Protein AF-T1CT64-F1 (afdb_monomer)

Solvent-accessible surface area (backbone atoms only — not comparable to full-atom values): 5433 Å² total; per-residue (Å²): 137,89,78,94,75,72,81,75,61,62,68,81,51,66,56,68,67,61,54,52,53,52,53,50,48,50,52,45,47,73,74,65,52,52,51,62,62,49,15,66,76,63,80,38,62,46,67,59,44,50,49,51,51,55,39,31,73,77,45,41,75,70,43,69,50,80,71,58,75,76,70,71,74,76,81,75,68,85,87,74,86,82,89,132

Nearest PDB structures (foldseek):
  4ld5-assembly1_B  TM=5.635E-01  e=5.811E-01  Staphylococcus aureus
  4yrv-assembly1_A  TM=6.925E-01  e=7.604E+00  Nostoc sp. PCC 7120 = FACHB-418
  3f2h-assembly1_A  TM=5.263E-01  e=6.019E+00  Escherichia coli
  8apo-assembly1_Yc  TM=5.246E-01  e=8.062E+00  Polytomella magna
  5nr6-assembly1_A  TM=3.662E-01  e=3.771E+00  Dictyostelium discoideum

Secondary structure (DSSP, 8-state):
---TTSTTSTTTS--HHHHHHHHHHHHHHHTT--HHHHHHHTT--HHHHHHHHHHHHHHGGGGTS-------------------

Organism: NCBI:txid410659

Foldseek 3Di:
DDDPDPPPCCLVCDDVLVLVLLVQLVVVVVVVDDLVVSCVVSVHDSVVSVVSNVQCVVQPPNSSPPPPPPPPPPPPPDDDDDDD

Sequence (84 aa):
RNEPRLEATGRKYTSPYRDVIRARIVLYAAEGLDNDAIAARLETPRQIVSKWRKRFFRERLRGLEERSPTGRPALLSPQRPRRH

InterPro domains:
  IPR009057 Homedomain-like superfamily [SSF46689] (13-79)

Structure (mmCIF, N/CA/C/O backbone):
data_AF-T1CT64-F1
#
_entry.id   AF-T1CT64-F1
#
loop_
_atom_site.group_PDB
_atom_site.id
_atom_site.type_symbol
_atom_site.label_atom_id
_atom_site.label_alt_id
_atom_site.label_comp_id
_atom_site.label_asym_id
_atom_site.label_entity_id
_atom_site.label_seq_id
_atom_site.pdbx_PDB_ins_code
_atom_site.Cartn_x
_atom_site.Cartn_y
_atom_site.Cartn_z
_atom_site.occupancy
_atom_site.B_iso_or_equiv
_atom_site.auth_seq_id
_atom_site.auth_comp_id
_atom_site.auth_asym_id
_atom_site.auth_atom_id
_atom_site.pdbx_PDB_model_num
ATOM 1 N N . ARG A 1 1 ? 19.356 11.685 35.661 1.00 41.66 1 ARG A N 1
ATOM 2 C CA . ARG A 1 1 ? 17.948 12.148 35.627 1.00 41.66 1 ARG A CA 1
ATOM 3 C C . ARG A 1 1 ? 17.430 11.805 34.229 1.00 41.66 1 ARG A C 1
ATOM 5 O O . ARG A 1 1 ? 17.789 12.498 33.297 1.00 41.66 1 ARG A O 1
ATOM 12 N N . ASN A 1 2 ? 16.765 10.656 34.066 1.00 44.44 2 ASN A N 1
ATOM 13 C CA . ASN A 1 2 ? 16.265 10.183 32.766 1.00 44.44 2 ASN A CA 1
ATOM 14 C C . ASN A 1 2 ? 14.977 10.945 32.417 1.00 44.44 2 ASN A C 1
ATOM 16 O O . ASN A 1 2 ? 14.056 10.951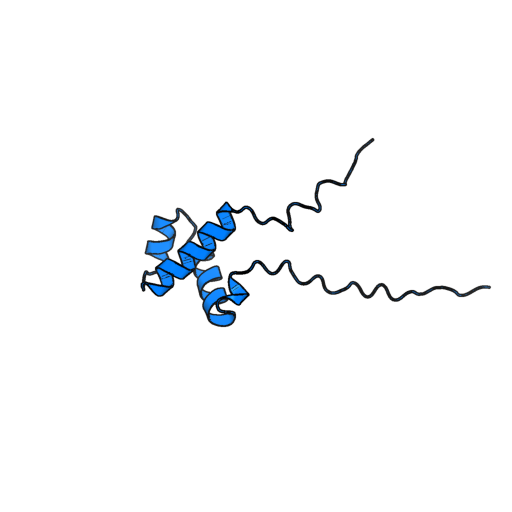 33.229 1.00 44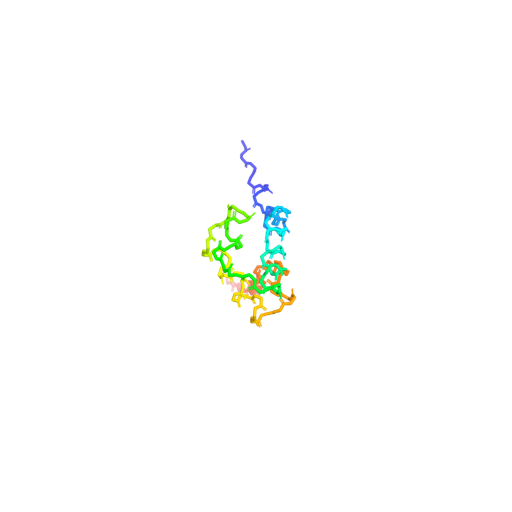.44 2 ASN A O 1
ATOM 20 N N . GLU A 1 3 ? 14.921 11.587 31.247 1.00 44.59 3 GLU A N 1
ATOM 21 C CA . GLU A 1 3 ? 13.754 12.326 30.741 1.00 44.59 3 GLU A CA 1
ATOM 22 C C . GLU A 1 3 ? 12.997 11.516 29.666 1.00 44.59 3 GLU A C 1
ATOM 24 O O . GLU A 1 3 ? 13.312 11.615 28.479 1.00 44.59 3 GLU A O 1
ATOM 29 N N . PRO A 1 4 ? 11.967 10.726 30.022 1.00 51.94 4 PRO A N 1
ATOM 30 C CA . PRO A 1 4 ? 11.184 9.946 29.060 1.00 51.94 4 PRO A CA 1
ATOM 31 C C . PRO A 1 4 ? 10.097 10.800 28.377 1.00 51.94 4 PRO A C 1
ATOM 33 O O . PRO A 1 4 ? 8.908 10.497 28.471 1.00 51.94 4 PRO A O 1
ATOM 36 N N . ARG A 1 5 ? 10.467 11.911 27.721 1.00 47.94 5 ARG A N 1
ATOM 37 C CA . ARG A 1 5 ? 9.491 12.823 27.076 1.00 47.94 5 ARG A CA 1
ATOM 38 C C . ARG A 1 5 ? 9.595 12.969 25.560 1.00 47.94 5 ARG A C 1
ATOM 40 O O . ARG A 1 5 ? 8.748 13.640 24.977 1.00 47.94 5 ARG A O 1
ATOM 47 N N . LEU A 1 6 ? 10.549 12.309 24.905 1.00 51.19 6 LEU A N 1
ATOM 48 C CA . LEU A 1 6 ? 10.740 12.436 23.451 1.00 51.19 6 LEU A CA 1
ATOM 49 C C . LEU A 1 6 ? 10.153 11.281 22.621 1.00 51.19 6 LEU A C 1
ATOM 51 O O . LEU A 1 6 ? 10.024 11.407 21.406 1.00 51.19 6 LEU A O 1
ATOM 55 N N . GLU A 1 7 ? 9.693 10.196 23.244 1.00 48.97 7 GLU A N 1
ATOM 56 C CA . GLU A 1 7 ? 9.212 9.013 22.507 1.00 48.97 7 GLU A CA 1
ATOM 57 C C . GLU A 1 7 ? 7.753 9.113 22.014 1.00 48.97 7 GLU A C 1
ATOM 59 O O . GLU A 1 7 ? 7.282 8.263 21.259 1.00 48.97 7 GLU A O 1
ATOM 64 N 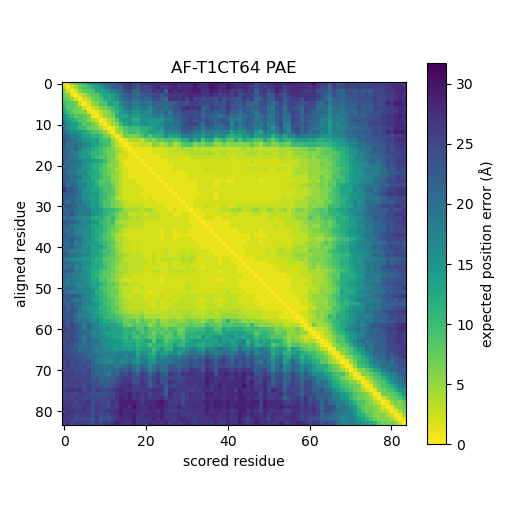N . ALA A 1 8 ? 7.017 10.169 22.380 1.00 48.78 8 ALA A N 1
ATOM 65 C CA . ALA A 1 8 ? 5.596 10.304 22.035 1.00 48.78 8 ALA A CA 1
ATOM 66 C C . ALA A 1 8 ? 5.324 11.010 20.689 1.00 48.78 8 ALA A C 1
ATOM 68 O O . ALA A 1 8 ? 4.206 10.937 20.172 1.00 48.78 8 ALA A O 1
ATOM 69 N N . THR A 1 9 ? 6.319 11.673 20.090 1.00 46.88 9 THR A N 1
ATOM 70 C CA . THR A 1 9 ? 6.105 12.538 18.910 1.00 46.88 9 THR A CA 1
ATOM 71 C C . THR A 1 9 ? 6.446 11.852 17.582 1.00 46.88 9 THR A C 1
ATOM 73 O O . THR A 1 9 ? 6.019 12.312 16.530 1.00 46.88 9 THR A O 1
ATOM 76 N N . GLY A 1 10 ? 7.113 10.692 17.593 1.00 47.22 10 GLY A N 1
ATOM 77 C CA . GLY A 1 10 ? 7.429 9.939 16.366 1.00 47.22 10 GLY A CA 1
ATOM 78 C C . GLY A 1 10 ? 6.219 9.273 15.695 1.00 47.22 10 GLY A C 1
ATOM 79 O O . GLY A 1 10 ? 6.295 8.854 14.545 1.00 47.22 10 GLY A O 1
ATOM 80 N N . ARG A 1 11 ? 5.082 9.178 16.398 1.00 48.50 11 ARG A N 1
ATOM 81 C CA . ARG A 1 11 ? 3.850 8.537 15.901 1.00 48.50 11 ARG A CA 1
ATOM 82 C C . ARG A 1 11 ? 2.883 9.503 15.216 1.00 48.50 11 ARG A C 1
ATOM 84 O O . ARG A 1 11 ? 2.005 9.050 14.494 1.00 48.50 11 ARG A O 1
ATOM 91 N N . LYS A 1 12 ? 3.045 10.813 15.443 1.00 48.41 12 LYS A N 1
ATOM 92 C CA . LYS A 1 12 ? 2.305 11.866 14.725 1.00 48.41 12 LYS A CA 1
ATOM 93 C C . LYS A 1 12 ? 2.920 12.176 13.360 1.00 48.41 12 LYS A C 1
ATOM 95 O O . LYS A 1 12 ? 2.206 12.606 12.465 1.00 48.41 12 LYS A O 1
ATOM 100 N N . TYR A 1 13 ? 4.216 11.914 13.204 1.00 49.41 13 TYR A N 1
ATOM 101 C CA . TYR A 1 13 ? 4.956 12.107 11.965 1.00 49.41 13 TYR A CA 1
ATOM 102 C C . TYR A 1 13 ? 5.450 10.749 11.485 1.00 49.41 13 TYR A C 1
ATOM 104 O O . TYR A 1 13 ? 6.620 10.405 11.659 1.00 49.41 13 TYR A O 1
ATOM 112 N N . THR A 1 14 ? 4.560 9.942 10.896 1.00 58.56 14 THR A N 1
ATOM 113 C CA . THR A 1 14 ? 5.056 8.849 10.053 1.00 58.56 14 THR A CA 1
ATOM 114 C C . THR A 1 14 ? 6.082 9.436 9.100 1.00 58.56 14 THR A C 1
ATOM 116 O O . THR A 1 14 ? 5.865 10.513 8.545 1.00 58.56 14 THR A O 1
ATOM 119 N N . SER A 1 15 ? 7.231 8.771 8.975 1.00 65.44 15 SER A N 1
ATOM 120 C CA . SER A 1 15 ? 8.319 9.270 8.140 1.00 65.44 15 SER A CA 1
ATOM 121 C C . SER A 1 15 ? 7.768 9.639 6.754 1.00 65.44 15 SER A C 1
ATOM 123 O O . SER A 1 15 ? 7.102 8.788 6.154 1.00 65.44 15 SER A O 1
ATOM 125 N N . PRO A 1 16 ? 8.035 10.851 6.230 1.00 75.44 16 PRO A N 1
ATOM 126 C CA . PRO A 1 16 ? 7.514 11.299 4.935 1.00 75.44 16 PRO A CA 1
ATOM 127 C C . PRO A 1 16 ? 7.838 10.304 3.814 1.00 75.44 16 PRO A C 1
ATOM 129 O O . PRO A 1 16 ? 7.040 10.100 2.905 1.00 75.44 16 PRO A O 1
ATOM 132 N N . TYR A 1 17 ? 8.954 9.582 3.940 1.00 80.06 17 TYR A N 1
ATOM 133 C CA . TYR A 1 17 ? 9.318 8.482 3.053 1.00 80.06 17 TYR A CA 1
ATOM 134 C C . TYR A 1 17 ? 8.249 7.378 2.985 1.00 80.06 17 TYR A C 1
ATOM 136 O O . TYR A 1 17 ? 7.879 6.929 1.903 1.00 80.06 17 TYR A O 1
ATOM 144 N N . ARG A 1 18 ? 7.700 6.950 4.129 1.00 80.06 18 ARG A N 1
ATOM 145 C CA . ARG A 1 18 ? 6.664 5.906 4.172 1.00 80.06 18 ARG A CA 1
ATOM 146 C C . ARG A 1 18 ? 5.364 6.375 3.534 1.00 80.06 18 ARG A C 1
ATOM 148 O O . ARG A 1 18 ? 4.682 5.553 2.929 1.00 80.06 18 ARG A O 1
ATOM 155 N N . ASP A 1 19 ? 5.029 7.652 3.671 1.00 81.06 19 ASP A N 1
ATOM 156 C CA . ASP A 1 19 ? 3.833 8.229 3.059 1.00 81.06 19 ASP A CA 1
ATOM 157 C C . ASP A 1 19 ? 3.960 8.265 1.529 1.00 81.06 19 ASP A C 1
ATOM 159 O O . ASP A 1 19 ? 3.110 7.731 0.812 1.00 81.06 19 ASP A O 1
ATOM 163 N N . VAL A 1 20 ? 5.116 8.725 1.035 1.00 85.44 20 VAL A N 1
ATOM 164 C CA . VAL A 1 20 ? 5.462 8.707 -0.394 1.00 85.44 20 VAL A CA 1
ATOM 165 C C . VAL A 1 20 ? 5.401 7.288 -0.965 1.00 85.44 20 VAL A C 1
ATOM 167 O O . VAL A 1 20 ? 4.812 7.079 -2.024 1.00 85.44 20 VAL A O 1
ATOM 170 N N . ILE A 1 21 ? 5.948 6.285 -0.270 1.00 89.50 21 ILE A N 1
ATOM 171 C CA . ILE A 1 21 ? 5.911 4.889 -0.739 1.00 89.50 21 ILE A CA 1
ATOM 172 C C . ILE A 1 21 ? 4.467 4.380 -0.861 1.00 89.50 21 ILE A C 1
ATOM 174 O O . ILE A 1 21 ? 4.128 3.737 -1.853 1.00 89.50 21 ILE A O 1
ATOM 178 N N . ARG A 1 22 ? 3.580 4.701 0.090 1.00 87.56 22 ARG A N 1
ATOM 179 C CA . ARG A 1 22 ? 2.160 4.298 0.032 1.00 87.56 22 ARG A CA 1
ATOM 180 C C . ARG A 1 22 ? 1.423 4.963 -1.120 1.00 87.56 22 ARG A C 1
ATOM 182 O O . ARG A 1 22 ? 0.685 4.283 -1.830 1.00 87.56 22 ARG A O 1
ATOM 189 N N . ALA A 1 23 ? 1.638 6.264 -1.314 1.00 87.06 23 ALA A N 1
ATOM 190 C CA . ALA A 1 23 ? 1.040 7.006 -2.416 1.00 87.06 23 ALA A CA 1
ATOM 191 C C . ALA A 1 23 ? 1.476 6.417 -3.766 1.00 87.06 23 ALA A C 1
ATOM 193 O O . ALA A 1 23 ? 0.637 6.154 -4.627 1.00 87.06 23 ALA A O 1
ATOM 194 N N . ARG A 1 24 ? 2.769 6.097 -3.914 1.00 90.62 24 ARG A N 1
ATOM 195 C CA . ARG A 1 24 ? 3.309 5.455 -5.123 1.00 90.62 24 ARG A CA 1
ATOM 196 C C . ARG A 1 24 ? 2.755 4.048 -5.347 1.00 90.62 24 ARG A C 1
ATOM 198 O O . ARG A 1 24 ? 2.459 3.706 -6.486 1.00 90.62 24 ARG A O 1
ATOM 205 N N . ILE A 1 25 ? 2.558 3.251 -4.290 1.00 92.12 25 ILE A N 1
ATOM 206 C CA . ILE A 1 25 ? 1.899 1.934 -4.391 1.00 92.12 25 ILE A CA 1
ATOM 207 C C . ILE A 1 25 ? 0.500 2.075 -5.001 1.00 92.12 25 ILE A C 1
ATOM 209 O O . ILE A 1 25 ? 0.152 1.327 -5.912 1.00 92.12 25 ILE A O 1
ATOM 213 N N . VAL A 1 26 ? -0.304 3.014 -4.495 1.00 87.44 26 VAL A N 1
ATOM 214 C CA . VAL A 1 26 ? -1.675 3.230 -4.978 1.00 87.44 26 VAL A CA 1
ATOM 215 C C . VAL A 1 26 ? -1.684 3.746 -6.413 1.00 87.44 26 VAL A C 1
ATOM 217 O O . VAL A 1 26 ? -2.477 3.253 -7.211 1.00 87.44 26 VAL A O 1
ATOM 220 N N . LEU A 1 27 ? -0.788 4.679 -6.748 1.00 90.38 27 LEU A N 1
ATOM 221 C CA . LEU A 1 27 ? -0.646 5.211 -8.102 1.00 90.38 27 LEU A CA 1
ATOM 222 C C . LEU A 1 27 ? -0.346 4.092 -9.108 1.00 90.38 27 LEU A C 1
ATOM 224 O O . LEU A 1 27 ? -1.119 3.888 -10.036 1.00 90.38 27 LEU A O 1
ATOM 228 N N . TYR A 1 28 ? 0.699 3.295 -8.870 1.00 91.94 28 TYR A N 1
ATOM 229 C CA . TYR A 1 28 ? 1.052 2.201 -9.778 1.00 91.94 28 TYR A CA 1
ATOM 230 C C . TYR A 1 28 ? -0.021 1.106 -9.837 1.00 91.94 28 TYR A C 1
ATOM 232 O O . TYR A 1 28 ? -0.255 0.516 -10.889 1.00 91.94 28 TYR A O 1
ATOM 240 N N . ALA A 1 29 ? -0.713 0.837 -8.727 1.00 88.88 29 ALA A N 1
ATOM 241 C CA . ALA A 1 29 ? -1.835 -0.097 -8.735 1.00 88.88 29 ALA A CA 1
ATOM 242 C C . ALA A 1 29 ? -3.023 0.424 -9.566 1.00 88.88 29 ALA A C 1
ATOM 244 O O . ALA A 1 29 ? -3.731 -0.385 -10.165 1.00 88.88 29 ALA A O 1
ATOM 245 N N . ALA A 1 30 ? -3.246 1.743 -9.606 1.00 86.38 30 ALA A N 1
ATOM 246 C CA . ALA A 1 30 ? -4.261 2.375 -10.450 1.00 86.38 30 ALA A CA 1
ATOM 247 C C . ALA A 1 30 ? -3.874 2.358 -11.938 1.00 86.38 30 ALA A C 1
ATOM 249 O O . ALA A 1 30 ? -4.751 2.231 -12.785 1.00 86.38 30 ALA A O 1
ATOM 250 N N . GLU A 1 31 ? -2.575 2.389 -12.245 1.00 90.31 31 GLU A N 1
ATOM 251 C CA . GLU A 1 31 ? -2.035 2.162 -13.595 1.00 90.31 31 GLU A CA 1
ATOM 252 C C . GLU A 1 31 ? -2.090 0.685 -14.036 1.00 90.31 31 GLU A C 1
ATOM 254 O O . GLU A 1 31 ? -1.717 0.354 -15.158 1.00 90.31 31 GLU A O 1
ATOM 259 N N . GLY A 1 32 ? -2.568 -0.220 -13.175 1.00 91.44 32 GLY A N 1
ATOM 260 C CA . GLY A 1 32 ? -2.755 -1.634 -13.504 1.00 91.44 32 GLY A CA 1
ATOM 261 C C . GLY A 1 32 ? -1.531 -2.519 -13.265 1.00 91.44 32 GLY A C 1
ATOM 262 O O . GLY A 1 32 ? -1.554 -3.687 -13.649 1.00 91.44 32 GLY A O 1
ATOM 263 N N . LEU A 1 33 ? -0.481 -2.019 -12.603 1.00 93.62 33 LEU A N 1
ATOM 264 C CA . LEU A 1 33 ? 0.697 -2.832 -12.297 1.00 93.62 33 LEU A CA 1
ATOM 265 C C . LEU A 1 33 ? 0.377 -3.937 -11.267 1.00 93.62 33 LEU A C 1
ATOM 267 O O . LEU A 1 33 ? -0.413 -3.762 -10.326 1.00 93.62 33 LEU A O 1
ATOM 271 N N . ASP A 1 34 ? 1.037 -5.090 -11.424 1.00 93.31 34 ASP A N 1
ATOM 272 C CA . ASP A 1 34 ? 0.991 -6.162 -10.427 1.00 93.31 34 ASP A CA 1
ATOM 273 C C . ASP A 1 34 ? 1.792 -5.791 -9.171 1.00 93.31 34 ASP A C 1
ATOM 275 O O . ASP A 1 34 ? 2.748 -5.013 -9.210 1.00 93.31 34 ASP A O 1
ATOM 279 N N . ASN A 1 35 ? 1.420 -6.388 -8.039 1.00 92.31 35 ASN A N 1
ATOM 280 C CA . ASN A 1 35 ? 2.096 -6.160 -6.766 1.00 92.31 35 ASN A CA 1
ATOM 281 C C . ASN A 1 35 ? 3.595 -6.492 -6.821 1.00 92.31 35 ASN A C 1
ATOM 283 O O . ASN A 1 35 ? 4.357 -5.872 -6.084 1.00 92.31 35 ASN A O 1
ATOM 287 N N . ASP A 1 36 ? 4.006 -7.446 -7.660 1.00 94.38 36 ASP A N 1
ATOM 288 C CA . ASP A 1 36 ? 5.413 -7.811 -7.842 1.00 94.38 36 ASP A CA 1
ATOM 289 C C . ASP A 1 36 ? 6.219 -6.707 -8.538 1.00 94.38 36 ASP A C 1
ATOM 291 O O . ASP A 1 36 ? 7.246 -6.257 -8.032 1.00 94.38 36 ASP A O 1
ATOM 295 N N . ALA A 1 37 ? 5.681 -6.177 -9.639 1.00 95.00 37 ALA A N 1
ATOM 296 C CA . ALA A 1 37 ? 6.294 -5.081 -10.384 1.00 95.00 37 ALA A CA 1
ATOM 297 C C . ALA A 1 37 ? 6.410 -3.811 -9.526 1.00 95.00 37 ALA A C 1
ATOM 299 O O . ALA A 1 37 ? 7.426 -3.116 -9.548 1.00 95.00 37 ALA A O 1
ATOM 300 N N . ILE A 1 38 ? 5.384 -3.529 -8.719 1.00 94.44 38 ILE A N 1
ATOM 301 C CA . ILE A 1 38 ? 5.388 -2.406 -7.775 1.00 94.44 38 ILE A CA 1
ATOM 302 C C . ILE A 1 38 ? 6.436 -2.621 -6.675 1.00 94.44 38 ILE A C 1
ATOM 304 O O . ILE A 1 38 ? 7.157 -1.685 -6.329 1.00 94.44 38 ILE A O 1
ATOM 308 N N . ALA A 1 39 ? 6.527 -3.837 -6.129 1.00 94.75 39 ALA A N 1
ATOM 309 C CA . ALA A 1 39 ? 7.491 -4.196 -5.092 1.00 94.75 39 ALA A CA 1
ATOM 310 C C . ALA A 1 39 ? 8.935 -4.021 -5.576 1.00 94.75 39 ALA A C 1
ATOM 312 O O . ALA A 1 39 ? 9.730 -3.380 -4.890 1.00 94.75 39 ALA A O 1
ATOM 313 N N . ALA A 1 40 ? 9.237 -4.513 -6.779 1.00 94.81 40 ALA A N 1
ATOM 314 C CA . ALA A 1 40 ? 10.542 -4.355 -7.409 1.00 94.81 40 ALA A CA 1
ATOM 315 C C . ALA A 1 40 ? 10.888 -2.877 -7.652 1.00 94.81 40 ALA A C 1
ATOM 317 O O . ALA A 1 40 ? 11.999 -2.443 -7.365 1.00 94.81 40 ALA A O 1
ATOM 318 N N . ARG A 1 41 ? 9.925 -2.071 -8.119 1.00 93.69 41 ARG A N 1
ATOM 319 C CA . ARG A 1 41 ? 10.143 -0.651 -8.448 1.00 93.69 41 ARG A CA 1
ATOM 320 C C . ARG A 1 41 ? 10.320 0.255 -7.227 1.00 93.69 41 ARG A C 1
ATOM 322 O O . ARG A 1 41 ? 10.932 1.313 -7.339 1.00 93.69 41 ARG A O 1
ATOM 329 N N . LEU A 1 42 ? 9.725 -0.114 -6.095 1.00 91.56 42 LEU A N 1
ATOM 330 C CA . LEU A 1 42 ? 9.780 0.649 -4.843 1.00 91.56 42 LEU A CA 1
ATOM 331 C C . LEU A 1 42 ? 10.724 0.031 -3.808 1.00 91.56 42 LEU A C 1
ATOM 333 O O . LEU A 1 42 ? 10.703 0.468 -2.657 1.00 91.56 42 LEU A O 1
ATOM 337 N N . GLU A 1 43 ? 11.475 -1.007 -4.188 1.00 92.50 43 GLU A N 1
ATOM 338 C CA . GLU A 1 43 ? 12.388 -1.751 -3.308 1.00 92.50 43 GLU A CA 1
ATOM 339 C C . GLU A 1 43 ? 11.715 -2.131 -1.978 1.00 92.50 43 GLU A C 1
ATOM 341 O O . GLU A 1 43 ? 12.274 -2.045 -0.887 1.00 92.50 43 GLU A O 1
ATOM 346 N N . THR A 1 44 ? 10.437 -2.496 -2.070 1.00 89.50 44 THR A N 1
ATOM 347 C CA . THR A 1 44 ? 9.550 -2.684 -0.925 1.00 89.50 44 THR A CA 1
ATOM 348 C C . THR A 1 44 ? 8.981 -4.097 -0.965 1.00 89.50 44 THR A C 1
ATOM 350 O O . THR A 1 44 ? 8.558 -4.549 -2.027 1.00 89.50 44 THR A O 1
ATOM 353 N N . PRO A 1 45 ? 8.867 -4.807 0.172 1.00 93.81 45 PRO A N 1
ATOM 354 C CA . PRO A 1 45 ? 8.317 -6.157 0.174 1.00 93.81 45 PRO A CA 1
ATOM 355 C C . PRO A 1 45 ? 6.894 -6.217 -0.405 1.00 93.81 45 PRO A C 1
ATOM 357 O O . PRO A 1 45 ? 6.016 -5.445 -0.005 1.00 93.81 45 PRO A O 1
ATOM 360 N N . ARG A 1 46 ? 6.618 -7.215 -1.257 1.00 92.94 46 ARG A N 1
ATOM 361 C CA . ARG A 1 46 ? 5.290 -7.489 -1.853 1.00 92.94 46 ARG A CA 1
ATOM 362 C C . ARG A 1 46 ? 4.149 -7.509 -0.828 1.00 92.94 46 ARG A C 1
ATOM 364 O O . ARG A 1 46 ? 3.024 -7.103 -1.127 1.00 92.94 46 ARG A O 1
ATOM 371 N N . GLN A 1 47 ? 4.425 -7.959 0.396 1.00 93.06 47 GLN A N 1
ATOM 372 C CA . GLN A 1 47 ? 3.453 -7.980 1.495 1.00 93.06 47 GLN A CA 1
ATOM 373 C C . GLN A 1 47 ? 2.991 -6.569 1.899 1.00 93.06 47 GLN A C 1
ATOM 375 O O . GLN A 1 47 ? 1.807 -6.361 2.171 1.00 93.06 47 GLN A O 1
ATOM 380 N N . ILE A 1 48 ? 3.895 -5.584 1.885 1.00 90.06 48 ILE A N 1
ATOM 381 C CA . ILE A 1 48 ? 3.580 -4.179 2.171 1.00 90.06 48 ILE A CA 1
ATOM 382 C C . ILE A 1 48 ? 2.703 -3.606 1.058 1.00 90.06 48 ILE A C 1
ATOM 384 O O . ILE A 1 48 ? 1.655 -3.030 1.351 1.00 90.06 48 ILE A O 1
ATOM 388 N N . VAL A 1 49 ? 3.069 -3.847 -0.204 1.00 92.69 49 VAL A N 1
ATOM 389 C CA . VAL A 1 49 ? 2.272 -3.454 -1.379 1.00 92.69 49 VAL A CA 1
ATOM 390 C C . VAL A 1 49 ? 0.856 -4.030 -1.290 1.00 92.69 49 VAL A C 1
ATOM 392 O O . VAL A 1 49 ? -0.131 -3.296 -1.345 1.00 92.69 49 VAL A O 1
ATOM 395 N N . SER A 1 50 ? 0.748 -5.337 -1.040 1.00 91.94 50 SER 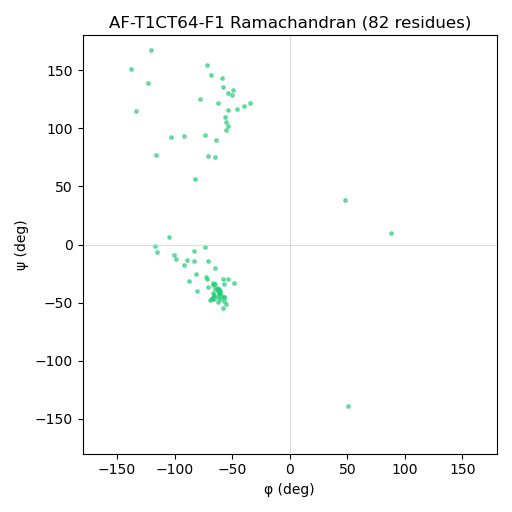A N 1
ATOM 396 C CA . SER A 1 50 ? -0.533 -6.042 -0.918 1.00 91.94 50 SER A CA 1
ATOM 397 C C . SER A 1 50 ? -1.396 -5.498 0.225 1.00 91.94 50 SER A C 1
ATOM 399 O O . SER A 1 50 ? -2.611 -5.357 0.073 1.00 91.94 50 SER A O 1
ATOM 401 N N . LYS A 1 51 ? -0.786 -5.169 1.371 1.00 89.38 51 LYS A N 1
ATOM 402 C CA . LYS A 1 51 ? -1.479 -4.574 2.521 1.00 89.38 51 LYS A CA 1
ATOM 403 C C . LYS A 1 51 ? -2.081 -3.216 2.163 1.00 89.38 51 LYS A C 1
ATOM 405 O O . LYS A 1 51 ? -3.262 -2.993 2.427 1.00 89.38 51 LYS A O 1
ATOM 410 N N . TRP A 1 52 ? -1.296 -2.330 1.556 1.00 89.62 52 TRP A N 1
ATOM 411 C CA . TRP A 1 52 ? -1.752 -0.983 1.207 1.00 89.62 52 TRP A CA 1
ATOM 412 C C . TRP A 1 52 ? -2.763 -0.980 0.068 1.00 89.62 52 TRP A C 1
ATOM 414 O O . TRP A 1 52 ? -3.750 -0.257 0.154 1.00 89.62 52 TRP A O 1
ATOM 424 N N . ARG A 1 53 ? -2.614 -1.863 -0.923 1.00 87.69 53 ARG A N 1
ATOM 425 C CA . ARG A 1 53 ? -3.611 -2.040 -1.988 1.00 87.69 53 ARG A CA 1
ATOM 426 C C . ARG A 1 53 ? -4.959 -2.513 -1.436 1.00 87.69 53 ARG A C 1
ATOM 428 O O . ARG A 1 53 ? -5.992 -1.937 -1.765 1.00 87.69 53 ARG A O 1
ATOM 435 N N . LYS A 1 54 ? -4.962 -3.505 -0.532 1.00 87.31 54 LYS A N 1
ATOM 436 C CA . LYS A 1 54 ? -6.182 -3.958 0.170 1.00 87.31 54 LYS A CA 1
ATOM 437 C C . LYS A 1 54 ? -6.810 -2.838 0.998 1.00 87.31 54 LYS A C 1
ATOM 439 O O . LYS A 1 54 ? -8.030 -2.699 1.010 1.00 87.31 54 LYS A O 1
ATOM 444 N N . ARG A 1 55 ? -5.987 -2.047 1.687 1.00 84.06 55 ARG A N 1
ATOM 445 C CA . ARG A 1 55 ? -6.448 -0.921 2.502 1.00 84.06 55 ARG A CA 1
ATOM 446 C C . ARG A 1 55 ? -7.079 0.177 1.646 1.00 84.06 55 ARG A C 1
ATOM 448 O O . ARG A 1 55 ? -8.194 0.594 1.931 1.00 84.06 55 ARG A O 1
ATOM 455 N N . PHE A 1 56 ? -6.423 0.564 0.554 1.00 82.62 56 PHE A N 1
ATOM 456 C CA . PHE A 1 56 ? -6.951 1.532 -0.406 1.00 82.62 56 PHE A CA 1
ATOM 457 C C . PHE A 1 56 ? -8.251 1.051 -1.057 1.00 82.62 56 PHE A C 1
ATOM 459 O O . PHE A 1 56 ? -9.176 1.833 -1.229 1.00 82.62 56 PHE A O 1
ATOM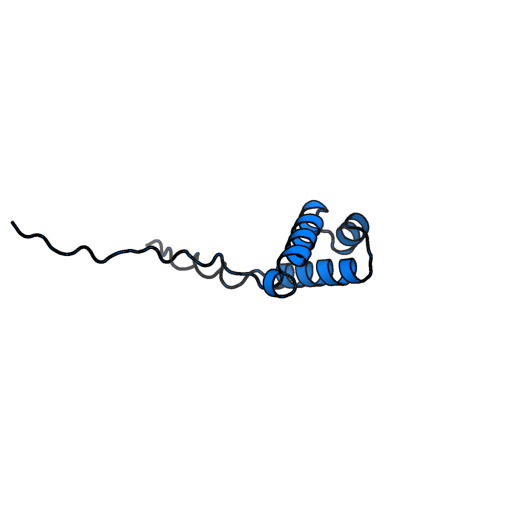 466 N N . PHE A 1 57 ? -8.379 -0.239 -1.368 1.00 81.44 57 PHE A N 1
ATOM 467 C CA . PHE A 1 57 ? -9.633 -0.764 -1.907 1.00 81.44 57 PHE A CA 1
ATOM 468 C C . PHE A 1 57 ? -10.807 -0.613 -0.921 1.00 81.44 57 PHE A C 1
ATOM 470 O O . PHE A 1 57 ? -11.917 -0.291 -1.334 1.00 81.44 57 PHE A O 1
ATOM 477 N N . ARG A 1 58 ? -10.557 -0.804 0.383 1.00 81.06 58 ARG A N 1
ATOM 478 C CA . ARG A 1 58 ? -11.578 -0.714 1.444 1.00 81.06 58 ARG A CA 1
ATOM 479 C C . ARG A 1 58 ? -11.893 0.720 1.871 1.00 81.06 58 ARG A C 1
ATOM 481 O O . ARG A 1 58 ? -13.045 1.032 2.140 1.00 81.06 58 ARG A O 1
ATOM 488 N N . GLU A 1 59 ? -10.875 1.569 1.975 1.00 76.62 59 GLU A N 1
ATOM 489 C CA . GLU A 1 59 ? -10.969 2.893 2.608 1.00 76.62 59 GLU A CA 1
ATOM 490 C C . GLU A 1 59 ? -10.741 4.057 1.615 1.00 76.62 59 GLU A C 1
ATOM 492 O O . GLU A 1 59 ? -10.932 5.219 1.972 1.00 76.62 59 GLU A O 1
ATOM 497 N N . ARG A 1 60 ? -10.359 3.772 0.359 1.00 76.00 60 ARG A N 1
ATOM 498 C CA . ARG A 1 60 ? -10.041 4.751 -0.704 1.00 76.00 60 ARG A CA 1
ATOM 499 C C . ARG A 1 60 ? -9.035 5.806 -0.220 1.00 76.00 60 ARG A C 1
ATOM 501 O O . ARG A 1 60 ? -8.079 5.449 0.467 1.00 76.00 60 ARG A O 1
ATOM 508 N N . LEU A 1 61 ? -9.209 7.086 -0.572 1.00 65.31 61 LEU A N 1
ATOM 509 C CA . LEU A 1 61 ? -8.305 8.170 -0.154 1.00 65.31 61 LEU A CA 1
ATOM 510 C C . LEU A 1 61 ? -8.163 8.274 1.376 1.00 65.31 61 LEU A C 1
ATOM 512 O O . LEU A 1 61 ? -7.064 8.519 1.863 1.00 65.31 61 LEU A O 1
ATOM 516 N N . ARG A 1 62 ? -9.225 7.978 2.142 1.00 62.12 62 ARG A N 1
ATOM 517 C CA . ARG A 1 62 ? -9.176 7.956 3.618 1.00 62.12 62 ARG A CA 1
ATOM 518 C C . ARG A 1 62 ? -8.263 6.863 4.181 1.00 62.12 62 ARG A C 1
ATOM 520 O O . ARG A 1 62 ? -7.865 6.945 5.338 1.00 62.12 62 ARG A O 1
ATOM 527 N N . GLY A 1 63 ? -7.957 5.834 3.390 1.00 62.72 63 GLY A N 1
ATOM 528 C CA . GLY A 1 63 ? -7.020 4.768 3.746 1.00 62.72 63 GLY A CA 1
ATOM 529 C C . GLY A 1 63 ? -5.556 5.113 3.490 1.00 62.72 63 GLY A C 1
ATOM 530 O O . GLY A 1 63 ? -4.689 4.375 3.960 1.00 62.72 63 GLY A O 1
ATOM 531 N N . LEU A 1 64 ? -5.291 6.183 2.731 1.00 60.75 64 LEU A N 1
ATOM 532 C CA . LEU A 1 64 ? -3.946 6.684 2.450 1.00 60.75 64 LEU A CA 1
ATOM 533 C C . LEU A 1 64 ? -3.479 7.672 3.521 1.00 60.75 64 LEU A C 1
ATOM 535 O O . LEU A 1 64 ? -2.300 7.684 3.857 1.00 60.75 64 LEU A O 1
ATOM 539 N N . GLU A 1 65 ? -4.412 8.412 4.118 1.00 58.53 65 GLU A N 1
ATOM 540 C CA . GLU A 1 65 ? -4.149 9.162 5.337 1.00 58.53 65 GLU A CA 1
ATOM 541 C C . GLU A 1 65 ? -3.780 8.174 6.445 1.00 58.53 65 GLU A C 1
ATOM 543 O O . GLU A 1 65 ? -4.538 7.252 6.777 1.00 58.53 65 GLU A O 1
ATOM 548 N N . GLU A 1 66 ? -2.593 8.338 7.032 1.00 55.59 66 GLU A N 1
ATOM 549 C CA . GLU A 1 66 ? -2.276 7.644 8.265 1.00 55.59 66 GLU A CA 1
ATOM 550 C C . GLU A 1 66 ? -3.233 8.153 9.341 1.00 55.59 66 GLU A C 1
ATOM 552 O O . GLU A 1 66 ? -2.940 9.094 10.076 1.00 55.59 66 GLU A O 1
ATOM 557 N N . ARG A 1 67 ? -4.392 7.496 9.473 1.00 53.53 67 ARG A N 1
ATOM 558 C CA . ARG A 1 67 ? -5.083 7.468 10.750 1.00 53.53 67 ARG A CA 1
ATOM 559 C C . ARG A 1 67 ? -4.059 6.925 11.730 1.00 53.53 67 ARG A C 1
ATOM 561 O O . ARG A 1 67 ? -3.877 5.710 11.844 1.00 53.53 67 ARG A O 1
ATOM 568 N N . SER A 1 68 ? -3.420 7.848 12.454 1.00 46.41 68 SER A N 1
ATOM 569 C CA . SER A 1 68 ? -3.075 7.631 13.851 1.00 46.41 68 SER A CA 1
ATOM 570 C C . SER A 1 68 ? -4.219 6.790 14.397 1.00 46.41 68 SER A C 1
ATOM 572 O O . SER A 1 68 ? -5.364 7.217 14.191 1.00 46.41 68 SER A O 1
ATOM 574 N N . PRO A 1 69 ? -3.974 5.577 14.942 1.00 45.84 69 PRO A N 1
ATOM 575 C CA . PRO A 1 69 ? -5.056 4.786 15.506 1.00 45.84 69 PRO A CA 1
ATOM 576 C C . PRO A 1 69 ? -5.838 5.771 16.345 1.00 45.84 69 PRO A C 1
ATOM 578 O O . PRO A 1 69 ? -5.225 6.422 17.192 1.00 45.84 69 PRO A O 1
ATOM 581 N N . THR A 1 70 ? -7.104 6.013 15.981 1.00 42.22 70 THR A N 1
ATOM 582 C CA . THR A 1 70 ? -7.977 6.877 16.757 1.00 42.22 70 THR A CA 1
ATOM 583 C C . THR A 1 70 ? -7.872 6.272 18.130 1.00 42.22 70 THR A C 1
ATOM 585 O O . THR A 1 70 ? -8.349 5.156 18.345 1.00 42.22 70 THR A O 1
ATOM 588 N N . GLY A 1 71 ? -7.075 6.922 18.981 1.00 41.69 71 GLY A N 1
ATOM 589 C CA . GLY A 1 71 ? -6.871 6.499 20.336 1.00 41.69 71 GLY A CA 1
ATOM 590 C C . GLY A 1 71 ? -8.282 6.475 20.841 1.00 41.69 71 GLY A C 1
ATOM 591 O O . GLY A 1 71 ? -8.937 7.516 20.880 1.00 41.69 71 GLY A O 1
ATOM 592 N N . ARG A 1 72 ? -8.794 5.269 21.082 1.00 41.38 72 ARG A N 1
ATOM 593 C CA . ARG A 1 72 ? -9.975 5.077 21.900 1.00 41.38 72 ARG A CA 1
ATOM 594 C C . ARG A 1 72 ? -9.787 6.084 23.032 1.00 41.38 72 ARG A C 1
ATOM 596 O O . ARG A 1 72 ? -8.719 6.007 23.652 1.00 41.38 72 ARG A O 1
ATOM 603 N N . PRO A 1 73 ? -10.674 7.075 23.242 1.00 47.72 73 PRO A N 1
ATOM 604 C CA . PRO A 1 73 ? -10.536 7.883 24.433 1.00 47.72 73 PRO A CA 1
ATOM 605 C C . PRO A 1 73 ? -10.505 6.852 25.551 1.00 47.72 73 PRO A C 1
ATOM 607 O O . PRO A 1 73 ? -11.425 6.038 25.675 1.00 47.72 73 PRO A O 1
ATOM 610 N N . ALA A 1 74 ? -9.379 6.769 26.259 1.00 48.09 74 ALA A N 1
ATOM 611 C CA . ALA A 1 74 ? -9.392 6.118 27.542 1.00 48.09 74 ALA A CA 1
ATOM 612 C C . ALA A 1 74 ? -10.479 6.889 28.278 1.00 48.09 74 ALA A C 1
ATOM 614 O O . ALA A 1 74 ? -10.309 8.071 28.573 1.00 48.09 74 ALA A O 1
ATOM 615 N N . LEU A 1 75 ? -11.642 6.260 28.438 1.00 50.53 75 LEU A N 1
ATOM 616 C CA . LEU A 1 75 ? -12.662 6.699 29.364 1.00 50.53 75 LEU A CA 1
ATOM 617 C C . LEU A 1 75 ? -12.021 6.541 30.742 1.00 50.53 75 LEU A C 1
ATOM 619 O O . LEU A 1 75 ? -12.287 5.595 31.472 1.00 50.53 75 LEU A O 1
ATOM 623 N N . LEU A 1 76 ? -11.110 7.452 31.076 1.00 54.41 76 LEU A N 1
ATOM 624 C CA . LEU A 1 76 ? -1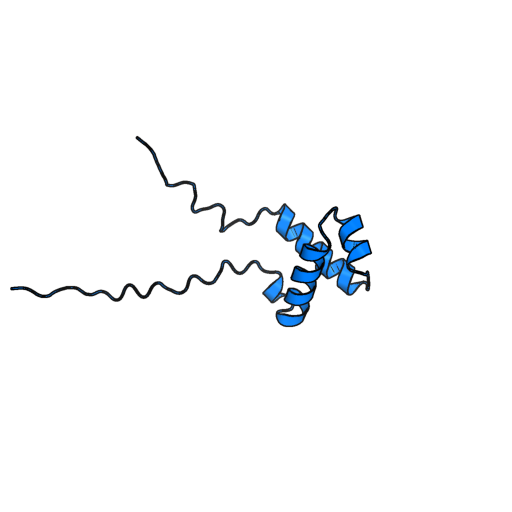0.819 7.815 32.443 1.00 54.41 76 LEU A CA 1
ATOM 625 C C . LEU A 1 76 ? -12.052 8.593 32.889 1.00 54.41 76 LEU A C 1
ATOM 627 O O . LEU A 1 76 ? -12.083 9.820 32.897 1.00 54.41 76 LEU A O 1
ATOM 631 N N . SER A 1 77 ? -13.120 7.846 33.166 1.00 48.38 77 SER A N 1
ATOM 632 C CA . SER A 1 77 ? -14.244 8.341 33.937 1.00 48.38 77 SER A CA 1
ATOM 633 C C . SER A 1 77 ? -13.682 8.900 35.249 1.00 48.38 77 SER A C 1
ATOM 635 O O . SER A 1 77 ? -12.886 8.218 35.904 1.00 48.38 77 SER A O 1
ATOM 637 N N . PRO A 1 78 ? -14.052 10.125 35.651 1.00 57.84 78 PRO A N 1
ATOM 638 C CA . PRO A 1 78 ? -13.571 10.714 36.886 1.00 57.84 78 PRO A CA 1
ATOM 639 C C . PRO A 1 78 ? -14.270 10.013 38.050 1.00 57.84 78 PRO A C 1
ATOM 641 O O . PRO A 1 78 ? -15.378 10.377 38.428 1.00 57.84 78 PRO A O 1
ATOM 644 N N . GLN A 1 79 ? -13.648 8.987 38.627 1.00 52.94 79 GLN A N 1
ATOM 645 C CA . GLN A 1 79 ? -14.078 8.488 39.929 1.00 52.94 79 GLN A CA 1
ATOM 646 C C . GLN A 1 79 ? -13.284 9.190 41.023 1.00 52.94 79 GLN A C 1
ATOM 648 O O . GLN A 1 79 ? -12.197 8.784 41.424 1.00 52.94 79 GLN A O 1
ATOM 653 N N . ARG A 1 80 ? -13.880 10.268 41.520 1.00 57.16 80 ARG A N 1
ATOM 654 C CA . ARG A 1 80 ? -13.656 10.794 42.865 1.00 57.16 80 ARG A CA 1
ATOM 655 C C . ARG A 1 80 ? -15.031 11.200 43.410 1.00 57.16 80 ARG A C 1
ATOM 657 O O . ARG A 1 80 ? -15.846 11.639 42.601 1.00 57.16 80 ARG A O 1
ATOM 664 N N . PRO A 1 81 ? -15.305 11.178 44.725 1.00 56.59 81 PRO A N 1
ATOM 665 C CA . PRO A 1 81 ? -14.612 10.556 45.860 1.00 56.59 81 PRO A CA 1
ATOM 666 C C . PRO A 1 81 ? -15.527 9.553 46.600 1.00 56.59 81 PRO A C 1
ATOM 668 O O . PRO A 1 81 ? -16.746 9.611 46.468 1.00 56.59 81 PRO A O 1
ATOM 671 N N . ARG A 1 82 ? -14.983 8.719 47.495 1.00 52.75 82 ARG A N 1
ATOM 672 C CA . ARG A 1 82 ? -15.739 8.316 48.693 1.00 52.75 82 ARG A CA 1
ATOM 673 C C . ARG A 1 82 ? -14.857 8.421 49.931 1.00 52.75 82 ARG A C 1
ATOM 675 O O . ARG A 1 82 ? -13.835 7.757 50.038 1.00 52.75 82 ARG A O 1
ATOM 682 N N . ARG A 1 83 ? -15.272 9.346 50.799 1.00 51.62 83 ARG A N 1
ATOM 683 C CA . ARG A 1 83 ? -14.911 9.447 52.212 1.00 51.62 83 ARG A CA 1
ATOM 684 C C . ARG A 1 83 ? -15.313 8.159 52.932 1.00 51.62 83 ARG A C 1
ATOM 686 O O . ARG A 1 83 ? -16.408 7.664 52.668 1.00 51.62 83 ARG A O 1
ATOM 693 N N . HIS A 1 84 ? -14.490 7.731 53.879 1.00 55.00 84 HIS A N 1
ATOM 694 C CA . HIS A 1 84 ? -14.916 7.391 55.233 1.00 55.00 84 HIS A CA 1
ATOM 695 C C . HIS A 1 84 ? -13.771 7.708 56.190 1.00 55.00 84 HIS A C 1
ATOM 697 O O . HIS A 1 84 ? -12.610 7.493 55.775 1.00 55.00 84 HIS A O 1
#

Mean predicted aligned error: 13.36 Å

pLDDT: mean 71.42, std 19.35, range [41.38, 95.0]

Radius of gyration: 19.71 Å; Cα contacts (8 Å, |Δi|>4): 44; chains: 1; bounding box: 34×21×69 Å

=== Feature glossary ===
Feature key, reading from the visual/contextual features back to the raw sequence:

Rendered structure images. Six rendered views show the 3D structure from the faces of a cube — i.e. along ±x, ±y, ±z. Rendering representation is drawn randomly per protein from cartoon (secondary-structure ribbons), sticks (backbone bonds), or molecular surface; coloring is either N→C rainbow (blue at the N-terminus through red at the C-terminus) or one color per chain.

Contact-map, Ramachandran, and PAE plots. The contact map is a binary N×N matrix image: pixel (i, j) is dark where Cα_i and Cα_j are within 8 Å and |i−j|>4. Because the |i−j|>4 filter removes local helical contacts, off-diagonal stripes parallel to the main diagonal indicate parallel β-sheets; stripes perpendicular to it indicate antiparallel β-sheets. The Ramachandran plot scatters every residue's (φ, ψ) pair against the sterically allowed regions. The 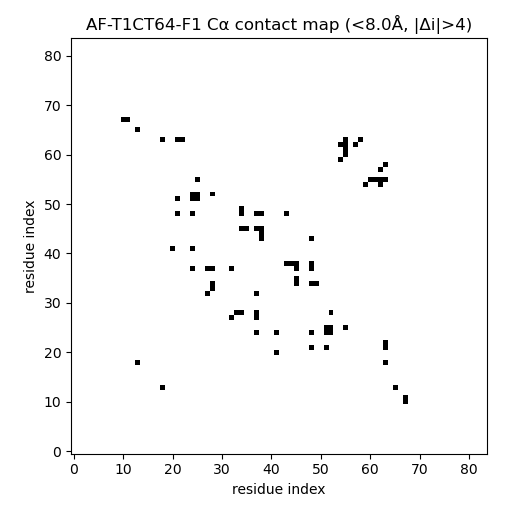PAE heatmap renders the predicted-aligned-error matrix.

InterPro / GO / CATH / organism. Database cross-references. InterPro integrates a dozen domain/family signature databases into unified entries with residue-range hits. GO terms attach function/process/location labels with evidence codes. CATH codes position the fold in a four-level structural taxonomy. Organism is the NCBI-taxonomy species name.

Nearest PDB structures. The Foldseek neighbor list gives the closest experimentally determined structures in the PDB, ranked by structural alignment. TM-score near 1 means near-identical fold; near 0.3 means only rough topology match. This is how one finds what a novel AlphaFold prediction most resembles in the solved-structure universe.

Predicted aligned error. PAE(i, j) answers: if I align the predicted and true structures on residue i, how far off (in Å) do I expect residue j to be? A block-diagonal PAE matrix with low values on the blocks and high values off-diagonal is the signature of a multi-domain protein with confidently predicted domains but uncertain inter-domain orientation.

Solvent-accessible surface area. Accessible surface area quantifies burial. A residue with SASA near zero is packed into the hydrophobic core; one with SASA >100 Å² sits on the surface. Computed here via the Shrake–Rupley numerical algorithm with a 1.4 Å probe.

B-factor. B-factor (Debye–Waller factor) reflects atomic displacement in the crystal lattice. It is an experimental observable (units Å²), not a prediction; low values mean the atom is pinned down, high values mean it moves or is heterogeneous across the crystal.

pLDDT. For AlphaFold models, the B-factor field carries pLDDT — the model's own estimate of local accuracy on a 0–100 scale. Regions with pLDDT<50 should be treated as essentially unmodeled; they often correspond to intrinsically disordered segments.

Backbone torsions (φ/ψ). φ (phi) and ψ (psi) are the two rotatable backbone dihedrals per residue: φ is the C(i-1)–N–Cα–C torsion, ψ is the N–Cα–C–N(i+1) torsion, both in degrees on (−180°, 180°]. α-helical residues cluster near (−60°, −45°); β-strand residues near (−120°, +130°). A Ramachandran plot is simply a scatter of (φ, ψ) for every residue.

Radius of gyration, Cα contacts, bounding box. Radius of gyration (Rg) is the root-mean-square distance of Cα atoms from their centroid — a single number for overall size and compactness. A globular domain of N residues has Rg ≈ 2.2·N^0.38 Å; an extended or disordered chain has a much larger Rg. The Cα contact count is the number of residue pairs whose Cα atoms are within 8 Å and are more than four positions apart in sequence — a standard proxy for tertiary packing density. The bounding box is the smallest axis-aligned box enclosing all Cα atoms.

Secondary structure (3-s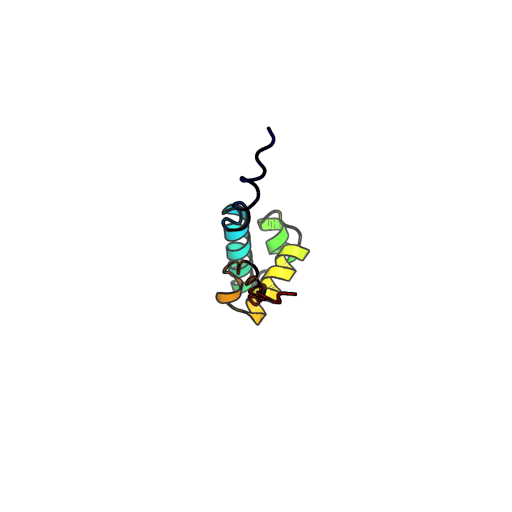tate, P-SEA). Three-state secondary structure (P-SEA) collapses the eight DSSP classes into helix (a), strand (b), and coil (c). P-SEA assigns these from Cα geometry alone — distances and angles — without requiring backbone oxygens, so it works on any Cα trace.

Secondary structure (8-state, DSSP). DSSP 8-state secondary structure assigns each residue one of H (α-helix), G (3₁₀-helix), I (π-helix), E (extended β-strand), B (isolated β-bridge), T (hydrogen-bonded turn), S (bend), or '-' (coil). The assignment is computed from backbone hydrogen-bond geometry via the Kabsch–Sander algorithm.

Foldseek 3Di. A 3Di character summarizes, for each residue, the relative orientation of the Cα frame of its nearest spatial neighbor. Because it encodes fold topology rather than chemistry, 3Di alignments detect remote structural similarity that sequence alignment misses.

mmCIF coordinates. The mmCIF block holds the 3D Cartesian coordinates of each backbone atom (N, Cα, C, O) in ångströms. mmCIF is the PDB's canonical archive format — a tagged-loop text representation of the atomic model.

Sequence. Sequence gives the chain of amino acids in 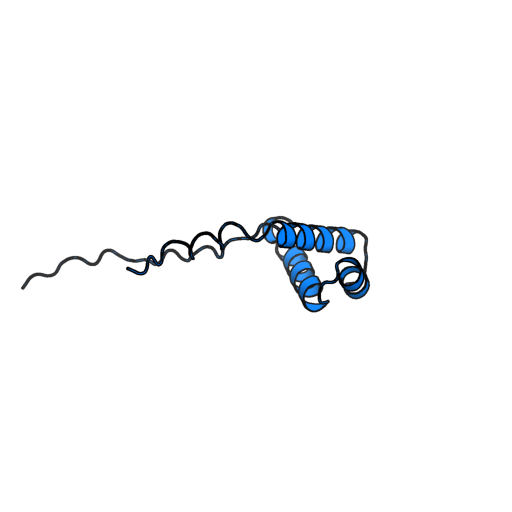standard one-letter code (A=alanine, C=cysteine, …, Y=tyrosine), read N→C. It is the only feature that is directly encoded by the gene; all structural features are derived from the folded form of this sequence.